Protein AF-A0A7V5VE79-F1 (afdb_monomer_lite)

Radius of gyration: 34.6 Å; chains: 1; bounding box: 99×27×119 Å

Secondary structure (DSSP, 8-state):
--------------------------TTTTT--S-GGGTB-SS-SS-B-TTTS-GGGSSS---GGGGGS-HHHH--SS-TT----SGGGTS--TTTTSS-S-GGGT-BTTBS--HHHHHHHHHTSSS---GGGGGS-THHHH---SS----SS---SHHHHHHHHHHH--TT-HHHHT----

Foldseek 3Di:
DDDDDDDDDDDPPDPPPDPPPPPPAQQLHDPPPDDLVLFADPVDRVHGPPVSDACVPDPAHQDAPSVVDDPCLQCVGSNNVDGDRFPVSRDPDLAVCPVDRPQVLAQDSNGRGDLVSVQVVLVPDPARQDDVSSVDDPCLFQNDDPRHGHPPPGDRFQCSNCVVVLCPDVVVNNVVVVPDSD

Organism: Caldithrix abyssi (NCBI:txid187145)

InterPro domains:
  IPR036280 Multiheme cytochrome superfamily [SSF48695] (28-162)

Structure (mmCIF, N/CA/C/O backbone):
data_AF-A0A7V5VE79-F1
#
_entry.id   AF-A0A7V5VE79-F1
#
loop_
_atom_site.group_PDB
_atom_site.id
_atom_site.type_symbol
_atom_site.label_atom_id
_atom_site.label_alt_id
_atom_site.label_comp_id
_atom_site.label_asym_id
_atom_site.label_entity_id
_atom_site.label_seq_id
_atom_site.pdbx_PDB_ins_code
_atom_site.Cartn_x
_atom_site.Cartn_y
_atom_site.Cartn_z
_atom_site.occupancy
_atom_site.B_iso_or_equiv
_atom_site.auth_seq_id
_atom_site.auth_comp_id
_atom_site.auth_asym_id
_atom_site.auth_atom_id
_atom_sit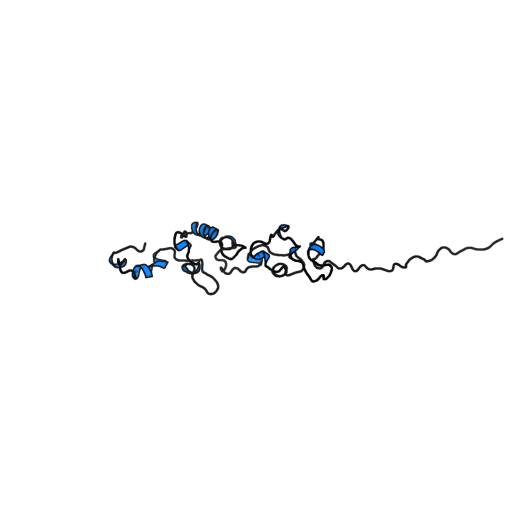e.pdbx_PDB_model_num
ATOM 1 N N . MET A 1 1 ? 66.580 -7.840 -81.207 1.00 41.28 1 MET A N 1
ATOM 2 C CA . MET A 1 1 ? 66.774 -6.391 -80.990 1.00 41.28 1 MET A CA 1
ATOM 3 C C . MET A 1 1 ? 66.194 -6.039 -79.631 1.00 41.28 1 MET A C 1
ATOM 5 O O . MET A 1 1 ? 65.105 -6.482 -79.302 1.00 41.28 1 MET A O 1
ATOM 9 N N . ILE A 1 2 ? 67.006 -5.365 -78.828 1.00 43.62 2 ILE A N 1
ATOM 10 C CA . ILE A 1 2 ? 66.824 -4.986 -77.422 1.00 43.62 2 ILE A CA 1
ATOM 11 C C . ILE A 1 2 ? 65.743 -3.897 -77.293 1.00 43.62 2 ILE A C 1
ATOM 13 O O . ILE A 1 2 ? 65.805 -2.963 -78.082 1.00 43.62 2 ILE A O 1
ATOM 17 N N . CYS A 1 3 ? 64.842 -3.956 -76.295 1.00 44.56 3 CYS A N 1
ATOM 18 C CA . CYS A 1 3 ? 64.569 -2.808 -75.401 1.00 44.56 3 CYS A CA 1
ATOM 19 C C . CYS A 1 3 ? 63.656 -3.147 -74.192 1.00 44.56 3 CYS A C 1
ATOM 21 O O . CYS A 1 3 ? 62.489 -3.477 -74.358 1.00 44.56 3 CYS A O 1
ATOM 23 N N . PHE A 1 4 ? 64.248 -3.073 -72.990 1.00 44.50 4 PHE A N 1
ATOM 24 C CA . PHE A 1 4 ? 63.746 -2.605 -71.676 1.00 44.50 4 PHE A CA 1
ATOM 25 C C . PHE A 1 4 ? 62.219 -2.591 -71.393 1.00 44.50 4 PHE A C 1
ATOM 27 O O . PHE A 1 4 ? 61.470 -1.894 -72.055 1.00 44.50 4 PHE A O 1
ATOM 34 N N . ARG A 1 5 ? 61.671 -3.366 -70.437 1.00 46.38 5 ARG A N 1
ATOM 35 C CA . ARG A 1 5 ? 61.767 -3.302 -68.949 1.00 46.38 5 ARG A CA 1
ATOM 36 C C . ARG A 1 5 ? 60.929 -2.165 -68.305 1.00 46.38 5 ARG A C 1
ATOM 38 O O . ARG A 1 5 ? 61.327 -1.014 -68.391 1.00 46.38 5 ARG A O 1
ATOM 45 N N . ARG A 1 6 ? 59.928 -2.580 -67.488 1.00 47.84 6 ARG A N 1
ATOM 46 C CA . ARG A 1 6 ? 59.148 -1.847 -66.438 1.00 47.84 6 ARG A CA 1
ATOM 47 C C . ARG A 1 6 ? 58.056 -0.911 -66.991 1.00 47.84 6 ARG A C 1
ATOM 49 O O . ARG A 1 6 ? 58.334 -0.136 -67.882 1.00 47.84 6 ARG A O 1
ATOM 56 N N . VAL A 1 7 ? 56.792 -0.948 -66.557 1.00 50.91 7 VAL A N 1
ATOM 57 C CA . VAL A 1 7 ? 56.247 -0.807 -65.187 1.00 50.91 7 VAL A CA 1
ATOM 58 C C . VAL A 1 7 ? 54.886 -1.535 -65.134 1.00 50.91 7 VAL A C 1
ATOM 60 O O . VAL A 1 7 ? 53.941 -1.140 -65.801 1.00 50.91 7 VAL A O 1
ATOM 63 N N . LEU A 1 8 ? 54.820 -2.765 -64.621 1.00 46.00 8 LEU A N 1
ATOM 64 C CA . LEU A 1 8 ? 54.236 -3.130 -63.318 1.00 46.00 8 LEU A CA 1
ATOM 65 C C . LEU A 1 8 ? 53.090 -2.223 -62.814 1.00 46.00 8 LEU A C 1
ATOM 67 O O . LEU A 1 8 ? 53.343 -1.181 -62.220 1.00 46.00 8 LEU A O 1
ATOM 71 N N . PHE A 1 9 ? 51.855 -2.696 -63.021 1.00 50.59 9 PHE A N 1
ATOM 72 C CA . PHE A 1 9 ? 50.686 -2.584 -62.135 1.00 50.59 9 PHE A CA 1
ATOM 73 C C . PHE A 1 9 ? 50.851 -1.638 -60.936 1.00 50.59 9 PHE A C 1
ATOM 75 O O . PHE A 1 9 ? 51.327 -2.054 -59.882 1.00 50.59 9 PHE A O 1
ATOM 82 N N . LEU A 1 10 ? 50.404 -0.390 -61.068 1.00 46.28 10 LEU A N 1
ATOM 83 C CA . LEU A 1 10 ? 50.302 0.531 -59.942 1.00 46.28 10 LEU A CA 1
ATOM 84 C C . LEU A 1 10 ? 48.998 1.335 -60.031 1.00 46.28 10 LEU A C 1
ATOM 86 O O . LEU A 1 10 ? 48.822 2.168 -60.912 1.00 46.28 10 LEU A O 1
ATOM 90 N N . ILE A 1 11 ? 48.158 1.097 -59.017 1.00 54.78 11 ILE A N 1
ATOM 91 C CA . ILE A 1 11 ? 47.212 2.047 -58.414 1.00 54.78 11 ILE A CA 1
ATOM 92 C C . ILE A 1 11 ? 45.839 2.160 -59.105 1.00 54.78 11 ILE A C 1
ATOM 94 O O . ILE A 1 11 ? 45.482 3.186 -59.668 1.00 54.78 11 ILE A O 1
ATOM 98 N N . ILE A 1 12 ? 45.002 1.131 -58.933 1.00 51.78 12 ILE A N 1
ATOM 99 C CA . ILE A 1 12 ? 43.570 1.337 -58.631 1.00 51.78 12 ILE A CA 1
ATOM 100 C C . ILE A 1 12 ? 43.231 0.458 -57.421 1.00 51.78 12 ILE A C 1
ATOM 102 O O . ILE A 1 12 ? 42.441 -0.477 -57.473 1.00 51.78 12 ILE A O 1
ATOM 106 N N . SER A 1 13 ? 43.908 0.738 -56.315 1.00 54.47 13 SER A N 1
ATOM 107 C CA . SER A 1 13 ? 43.557 0.229 -54.994 1.00 54.47 13 SER A CA 1
ATOM 108 C C . SER A 1 13 ? 43.540 1.443 -54.080 1.00 54.47 13 SER A C 1
ATOM 110 O O . SER A 1 13 ? 44.524 2.176 -54.074 1.00 54.47 13 SER A O 1
ATOM 112 N N . LEU A 1 14 ? 42.459 1.609 -53.308 1.00 56.09 14 LEU A N 1
ATOM 113 C CA . LEU A 1 14 ? 42.252 2.610 -52.241 1.00 56.09 14 LEU A CA 1
ATOM 114 C C . LEU A 1 14 ? 41.402 3.849 -52.588 1.00 56.09 14 LEU A C 1
ATOM 116 O O . LEU A 1 14 ? 41.721 4.958 -52.174 1.00 56.09 14 LEU A O 1
ATOM 120 N N . ILE A 1 15 ? 40.230 3.650 -53.200 1.00 56.22 15 ILE A N 1
ATOM 121 C CA . ILE A 1 15 ? 39.063 4.504 -52.897 1.00 56.22 15 ILE A CA 1
ATOM 122 C C . ILE A 1 15 ? 38.013 3.649 -52.183 1.00 56.22 15 ILE A C 1
ATOM 124 O O . ILE A 1 15 ? 36.961 3.327 -52.710 1.00 56.22 15 ILE A O 1
ATOM 128 N N . PHE A 1 16 ? 38.346 3.236 -50.966 1.00 56.00 16 PHE A N 1
ATOM 129 C CA . PHE A 1 16 ? 37.373 2.964 -49.909 1.00 56.00 16 PHE A CA 1
ATOM 130 C C . PHE A 1 16 ? 37.996 3.500 -48.617 1.00 56.00 16 PHE A C 1
ATOM 132 O O . PHE A 1 16 ? 38.280 2.764 -47.674 1.00 56.00 16 PHE A O 1
ATOM 139 N N . LEU A 1 17 ? 38.302 4.805 -48.604 1.00 52.06 17 LEU A N 1
ATOM 140 C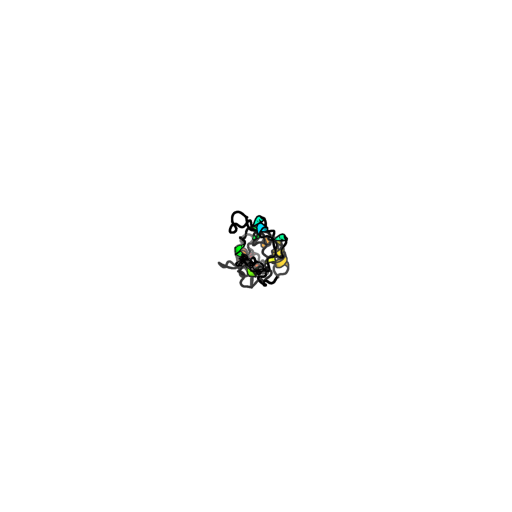 CA . LEU A 1 17 ? 38.568 5.506 -47.354 1.00 52.06 17 LEU A CA 1
ATOM 141 C C . LEU A 1 17 ? 37.270 5.481 -46.542 1.00 52.06 17 LEU A C 1
ATOM 143 O O . LEU A 1 17 ? 36.330 6.216 -46.822 1.00 52.06 17 LEU A O 1
ATOM 147 N N . GLY A 1 18 ? 37.245 4.565 -45.577 1.00 50.38 18 GLY A N 1
ATOM 148 C CA . GLY A 1 18 ? 36.540 4.676 -44.310 1.00 50.38 18 GLY A CA 1
ATOM 149 C C . GLY A 1 18 ? 35.151 5.296 -44.363 1.00 50.38 18 GLY A C 1
ATOM 150 O O . GLY A 1 18 ? 34.959 6.408 -43.877 1.00 50.38 18 GLY A O 1
ATOM 151 N N . GLN A 1 19 ? 34.145 4.515 -44.760 1.00 55.31 19 GLN A N 1
ATOM 152 C CA . GLN A 1 19 ? 32.885 4.627 -44.034 1.00 55.31 19 GLN A CA 1
ATOM 153 C C . GLN A 1 19 ? 33.134 4.054 -42.639 1.00 55.31 19 GLN A C 1
ATOM 155 O O . GLN A 1 19 ? 32.932 2.868 -42.385 1.00 55.31 19 GLN A O 1
ATOM 160 N N . ALA A 1 20 ? 33.638 4.899 -41.736 1.00 51.59 20 ALA A N 1
ATOM 161 C CA . ALA A 1 20 ? 33.459 4.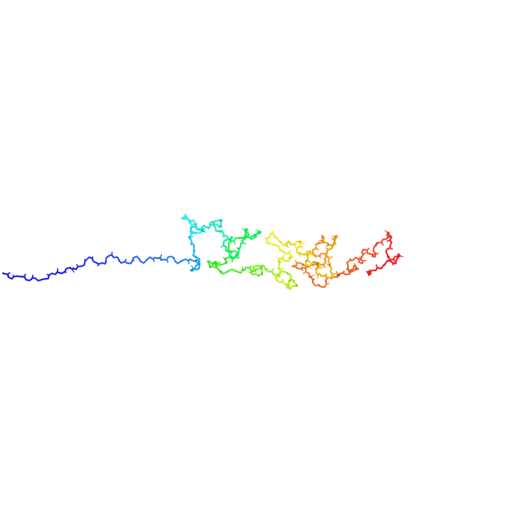677 -40.316 1.00 51.59 20 ALA A CA 1
ATOM 162 C C . ALA A 1 20 ? 31.946 4.620 -40.116 1.00 51.59 20 ALA A C 1
ATOM 164 O O . ALA A 1 20 ? 31.271 5.648 -40.094 1.00 51.59 20 ALA A O 1
ATOM 165 N N . GLN A 1 21 ? 31.393 3.407 -40.087 1.00 56.03 21 GLN A N 1
ATOM 166 C CA . GLN A 1 21 ? 30.017 3.222 -39.685 1.00 56.03 21 GLN A CA 1
ATOM 167 C C . GLN A 1 21 ? 29.935 3.817 -38.288 1.00 56.03 21 GLN A C 1
ATOM 169 O O . GLN A 1 21 ? 30.511 3.269 -37.346 1.00 56.03 21 GLN A O 1
ATOM 174 N N . ASN A 1 22 ? 29.278 4.973 -38.178 1.00 49.12 22 ASN A N 1
ATOM 175 C CA . ASN A 1 22 ? 28.794 5.495 -36.917 1.00 49.12 22 ASN A CA 1
ATOM 176 C C . ASN A 1 22 ? 27.863 4.413 -36.375 1.00 49.12 22 ASN A C 1
ATOM 178 O O . ASN A 1 22 ? 26.668 4.398 -36.661 1.00 49.12 22 ASN A O 1
ATOM 182 N N . ARG A 1 23 ? 28.427 3.431 -35.664 1.00 58.78 23 ARG A N 1
ATOM 183 C CA . ARG A 1 23 ? 27.643 2.487 -34.890 1.00 58.78 23 ARG A CA 1
ATOM 184 C C . ARG A 1 23 ? 27.035 3.337 -33.796 1.00 58.78 23 ARG A C 1
ATOM 186 O O . ARG A 1 23 ? 27.694 3.606 -32.792 1.00 58.78 23 ARG A O 1
ATOM 193 N N . ALA A 1 24 ? 25.815 3.806 -34.037 1.00 64.00 24 ALA A N 1
ATOM 194 C CA . ALA A 1 24 ? 24.969 4.345 -32.997 1.00 64.00 24 ALA A CA 1
ATOM 195 C C . ALA A 1 24 ? 24.998 3.315 -31.865 1.00 64.00 24 ALA A C 1
ATOM 197 O O . ALA A 1 24 ? 24.582 2.166 -32.033 1.00 64.00 24 ALA A O 1
ATOM 198 N N . ARG A 1 25 ? 25.646 3.675 -30.756 1.00 74.94 25 ARG A N 1
ATOM 199 C CA . ARG A 1 25 ? 25.690 2.808 -29.584 1.00 74.94 25 ARG A CA 1
ATOM 200 C C . ARG A 1 25 ? 24.266 2.754 -29.060 1.00 74.94 25 ARG A C 1
ATOM 202 O O . ARG A 1 25 ? 23.644 3.804 -28.932 1.00 74.94 25 ARG A O 1
ATOM 209 N N . ASN A 1 26 ? 23.762 1.551 -28.793 1.00 84.25 26 ASN A N 1
ATOM 210 C CA . ASN A 1 26 ? 22.442 1.393 -28.199 1.00 84.25 26 ASN A CA 1
ATOM 211 C C . ASN A 1 26 ? 22.409 2.207 -26.889 1.00 84.25 26 ASN A C 1
ATOM 213 O O . ASN A 1 26 ? 23.174 1.881 -25.973 1.00 84.25 26 ASN A O 1
ATOM 217 N N . PRO A 1 27 ? 21.581 3.266 -26.793 1.00 85.06 27 PRO A N 1
ATOM 218 C CA . PRO A 1 27 ? 21.527 4.099 -25.596 1.00 85.06 27 PRO A CA 1
ATOM 219 C C . PRO A 1 27 ? 20.982 3.318 -24.393 1.00 85.06 27 PRO A C 1
ATOM 221 O O . PRO A 1 27 ? 21.184 3.725 -23.253 1.00 85.06 27 PRO A O 1
ATOM 224 N N . HIS A 1 28 ? 20.384 2.150 -24.643 1.00 87.12 28 HIS A N 1
ATOM 225 C CA . HIS A 1 28 ? 19.875 1.235 -23.632 1.00 87.12 28 HIS A CA 1
ATOM 226 C C . HIS A 1 28 ? 20.922 0.249 -23.088 1.00 87.12 28 HIS A C 1
ATOM 228 O O . HIS A 1 28 ? 20.599 -0.716 -22.394 1.00 87.12 28 HIS A O 1
ATOM 234 N N . GLY A 1 29 ? 22.196 0.471 -23.417 1.00 84.81 29 GLY A N 1
ATOM 235 C CA . GLY A 1 29 ? 23.297 -0.401 -23.031 1.00 84.81 29 GLY A CA 1
ATOM 236 C C . GLY A 1 29 ? 23.385 -1.671 -23.879 1.00 84.81 29 GLY A C 1
ATOM 237 O O . GLY A 1 29 ? 22.838 -1.774 -24.975 1.00 84.81 29 GLY A O 1
ATOM 238 N N . THR A 1 30 ? 24.140 -2.650 -23.384 1.00 85.38 30 THR A N 1
ATOM 239 C CA . THR A 1 30 ? 24.433 -3.911 -24.093 1.00 85.38 30 THR A CA 1
ATOM 240 C C . THR A 1 30 ? 23.557 -5.079 -23.641 1.00 85.38 30 THR A C 1
ATOM 242 O O . THR A 1 30 ? 23.633 -6.172 -24.207 1.00 85.38 30 THR A O 1
ATOM 245 N N . THR A 1 31 ? 22.747 -4.863 -22.606 1.00 83.44 31 THR A N 1
ATOM 246 C CA . THR A 1 31 ? 21.913 -5.882 -21.961 1.00 83.44 31 THR A CA 1
ATOM 247 C C . THR A 1 31 ? 20.565 -6.037 -22.655 1.00 83.44 31 THR A C 1
ATOM 249 O O . THR A 1 31 ? 20.066 -7.157 -22.751 1.00 83.44 31 THR A O 1
ATOM 252 N N . LEU A 1 32 ? 20.005 -4.949 -23.194 1.00 85.19 32 LEU A N 1
ATOM 253 C CA . LEU A 1 32 ? 18.747 -4.976 -23.932 1.00 85.19 32 LEU A CA 1
ATOM 254 C C . LEU A 1 32 ? 18.967 -5.525 -25.348 1.00 85.19 32 LEU A C 1
ATOM 256 O O . LEU A 1 32 ? 19.365 -4.806 -26.265 1.00 85.19 32 LEU A O 1
ATOM 260 N N . LYS A 1 33 ? 18.725 -6.828 -25.509 1.00 85.44 33 LYS A N 1
ATOM 261 C CA . LYS A 1 33 ? 18.859 -7.560 -26.775 1.00 85.44 33 LYS A CA 1
ATOM 262 C C . LYS A 1 33 ? 17.485 -7.796 -27.398 1.00 85.44 33 LYS A C 1
ATOM 264 O O . LYS A 1 33 ? 16.966 -8.907 -27.345 1.00 85.44 33 LYS A O 1
ATOM 269 N N . MET A 1 34 ? 16.887 -6.745 -27.948 1.00 85.44 34 MET A N 1
ATOM 270 C CA . MET A 1 34 ? 15.614 -6.842 -28.662 1.00 85.44 34 MET A CA 1
ATOM 271 C C . MET A 1 34 ? 15.570 -5.912 -29.871 1.00 85.44 34 MET A C 1
ATOM 273 O O . MET A 1 34 ? 16.354 -4.968 -29.960 1.00 85.44 34 MET A O 1
ATOM 277 N N . GLU A 1 35 ? 14.637 -6.177 -30.783 1.00 89.00 35 GLU A N 1
ATOM 278 C CA . GLU A 1 35 ? 14.423 -5.346 -31.966 1.00 89.00 35 GLU A CA 1
ATOM 279 C C . GLU A 1 35 ? 13.960 -3.941 -31.567 1.00 89.00 35 GLU A C 1
ATOM 281 O O . GLU A 1 35 ? 13.002 -3.793 -30.802 1.00 89.00 35 GLU A O 1
ATOM 286 N N . CYS A 1 36 ? 14.603 -2.907 -32.120 1.00 88.44 36 CYS A N 1
ATOM 287 C CA . CYS A 1 36 ? 14.317 -1.503 -31.804 1.00 88.44 36 CYS A CA 1
ATOM 288 C C . CYS A 1 36 ? 12.842 -1.140 -32.044 1.00 88.44 36 CYS A C 1
ATOM 290 O O . CYS A 1 36 ? 12.257 -0.373 -31.284 1.00 88.44 36 CYS A O 1
ATOM 292 N N . SER A 1 37 ? 12.234 -1.729 -33.078 1.00 88.56 37 SER A N 1
ATOM 293 C CA . SER A 1 37 ? 10.834 -1.524 -33.466 1.00 88.56 37 SER A CA 1
ATOM 294 C C . SER A 1 37 ? 9.815 -2.083 -32.469 1.00 88.56 37 SER A C 1
ATOM 296 O O . SER A 1 37 ? 8.621 -1.814 -32.607 1.00 88.56 37 SER A O 1
ATOM 298 N N . THR A 1 38 ? 10.264 -2.837 -31.458 1.00 88.06 38 THR A N 1
ATOM 299 C CA . THR A 1 38 ? 9.399 -3.266 -30.351 1.00 88.06 38 THR A CA 1
ATOM 300 C C . THR A 1 38 ? 8.923 -2.073 -29.533 1.00 88.06 38 THR A C 1
ATOM 302 O O . THR A 1 38 ? 7.815 -2.106 -29.018 1.00 88.06 38 THR A O 1
ATOM 305 N N . CYS A 1 39 ? 9.739 -1.021 -29.431 1.00 86.25 39 CYS A N 1
ATOM 306 C CA . CYS A 1 39 ? 9.415 0.160 -28.634 1.00 86.25 39 CYS A CA 1
ATOM 307 C C . CYS A 1 39 ? 9.404 1.435 -29.479 1.00 86.25 39 CYS A C 1
ATOM 309 O O . CYS A 1 39 ? 8.592 2.311 -29.229 1.00 86.25 39 CYS A O 1
ATOM 311 N N . HIS A 1 40 ? 10.267 1.554 -30.487 1.00 88.56 40 HIS A N 1
ATOM 312 C CA . HIS A 1 40 ? 10.391 2.770 -31.288 1.00 88.56 40 HIS A CA 1
ATOM 313 C C . HIS A 1 40 ? 9.599 2.684 -32.589 1.00 88.56 40 HIS A C 1
ATOM 315 O O . HIS A 1 40 ? 9.442 1.615 -33.183 1.00 88.56 40 HIS A O 1
ATOM 321 N N . THR A 1 41 ? 9.156 3.838 -33.082 1.00 87.88 41 THR A N 1
ATOM 322 C CA . THR A 1 41 ? 8.598 3.943 -34.433 1.00 87.88 41 THR A CA 1
ATOM 323 C C . THR A 1 41 ? 9.692 4.279 -35.446 1.00 87.88 41 THR A C 1
ATOM 325 O O . THR A 1 41 ? 10.710 4.884 -35.113 1.00 87.88 41 THR A O 1
ATOM 328 N N . THR A 1 42 ? 9.497 3.902 -36.711 1.00 87.12 42 THR A N 1
ATOM 329 C CA . THR A 1 42 ? 10.430 4.265 -37.792 1.00 87.12 42 THR A CA 1
ATOM 330 C C . THR A 1 42 ? 10.300 5.726 -38.223 1.00 87.12 42 THR A C 1
ATOM 332 O O . THR A 1 42 ? 11.200 6.244 -38.876 1.00 87.12 42 THR A O 1
ATOM 335 N N . SER A 1 43 ? 9.182 6.378 -37.894 1.00 88.88 43 SER A N 1
ATOM 336 C CA . SER A 1 43 ? 8.918 7.789 -38.192 1.00 88.88 43 SER A CA 1
ATOM 337 C C . SER A 1 43 ? 9.543 8.740 -37.173 1.00 88.88 43 SER A C 1
ATOM 339 O O . SER A 1 43 ? 9.973 9.825 -37.547 1.00 88.88 43 SER A O 1
ATOM 341 N N . ASP A 1 44 ? 9.600 8.335 -35.904 1.00 89.38 44 ASP A N 1
ATOM 342 C CA . ASP A 1 44 ? 10.223 9.092 -34.821 1.00 89.38 44 ASP A CA 1
ATOM 343 C C . ASP A 1 44 ? 10.730 8.138 -33.733 1.00 89.38 44 ASP A C 1
ATOM 345 O O . ASP A 1 44 ? 9.966 7.372 -33.139 1.00 89.38 44 ASP A O 1
ATOM 349 N N . PHE A 1 45 ? 12.031 8.210 -33.458 1.00 86.50 45 PHE A N 1
ATOM 350 C CA . PHE A 1 45 ? 12.688 7.362 -32.469 1.00 86.50 45 PHE A CA 1
ATOM 351 C C . PHE A 1 45 ? 12.429 7.825 -31.027 1.00 86.50 45 PHE A C 1
ATOM 353 O O . PHE A 1 45 ? 12.608 7.040 -30.102 1.00 86.50 45 PHE A O 1
ATOM 360 N N . ASN A 1 46 ? 11.987 9.069 -30.814 1.00 85.75 46 ASN A N 1
ATOM 361 C CA . ASN A 1 46 ? 11.612 9.557 -29.484 1.00 85.75 46 ASN A CA 1
ATOM 362 C C . ASN A 1 46 ? 10.188 9.140 -29.092 1.00 85.75 46 ASN A C 1
ATOM 364 O O . ASN A 1 46 ? 9.862 9.099 -27.907 1.00 85.75 46 ASN A O 1
ATOM 368 N N . THR A 1 47 ? 9.353 8.796 -30.073 1.00 85.81 47 THR A N 1
ATOM 369 C CA . THR A 1 47 ? 8.022 8.246 -29.832 1.00 85.81 47 THR A CA 1
ATOM 370 C C . THR A 1 47 ? 8.132 6.763 -29.484 1.00 85.81 47 THR A C 1
ATOM 372 O O . THR A 1 47 ? 8.596 5.953 -30.293 1.00 85.81 47 THR A O 1
ATOM 375 N N . ILE A 1 48 ? 7.684 6.414 -28.274 1.00 83.31 48 ILE A N 1
ATOM 376 C CA . ILE A 1 48 ? 7.675 5.043 -27.762 1.00 83.31 48 ILE A CA 1
ATOM 377 C C . ILE A 1 48 ? 6.252 4.485 -27.807 1.00 83.31 48 ILE A C 1
ATOM 379 O O . ILE A 1 48 ? 5.323 5.068 -27.253 1.00 83.31 48 ILE A O 1
ATOM 383 N N . ASP A 1 49 ? 6.095 3.323 -28.430 1.00 84.12 49 ASP A N 1
ATOM 384 C CA . ASP A 1 49 ? 4.875 2.524 -28.407 1.00 84.12 49 ASP A CA 1
ATOM 385 C C . ASP A 1 49 ? 4.916 1.577 -27.199 1.00 84.12 49 ASP A C 1
ATOM 387 O O . ASP A 1 49 ? 5.326 0.418 -27.292 1.00 84.12 49 ASP A O 1
ATOM 391 N N . ALA A 1 50 ? 4.541 2.106 -26.031 1.00 75.12 50 ALA A N 1
ATOM 392 C CA . ALA A 1 50 ? 4.618 1.380 -24.762 1.00 75.12 50 ALA A CA 1
ATOM 393 C C . ALA A 1 50 ? 3.766 0.097 -24.749 1.00 75.12 50 ALA A C 1
ATOM 395 O O . ALA A 1 50 ? 4.086 -0.841 -24.025 1.00 75.12 50 ALA A O 1
ATOM 396 N N . TYR A 1 51 ? 2.724 0.019 -25.582 1.00 76.88 51 TYR A N 1
ATOM 397 C CA . TYR A 1 51 ? 1.824 -1.133 -25.646 1.00 76.88 51 TYR A CA 1
ATOM 398 C C . TYR A 1 51 ? 2.410 -2.328 -26.406 1.00 76.88 51 TYR A C 1
ATOM 400 O O . TYR A 1 51 ? 1.947 -3.455 -26.230 1.00 76.88 51 TYR A O 1
ATOM 408 N N . LYS A 1 52 ? 3.431 -2.118 -27.247 1.00 84.44 52 LYS A N 1
ATOM 409 C CA . LYS A 1 52 ? 4.114 -3.217 -27.947 1.00 84.44 52 LYS A CA 1
ATOM 410 C C . LYS A 1 52 ? 5.086 -3.980 -27.058 1.00 84.44 52 LYS A C 1
ATOM 412 O O . LYS A 1 52 ? 5.347 -5.159 -27.311 1.00 84.44 52 LYS A O 1
ATOM 417 N N . PHE A 1 53 ? 5.624 -3.333 -26.027 1.00 86.88 53 PHE A N 1
ATOM 418 C CA . PHE A 1 53 ? 6.465 -4.008 -25.051 1.00 86.88 53 PHE A CA 1
ATOM 419 C C . PHE A 1 53 ? 5.600 -4.750 -24.028 1.00 86.88 53 PHE A C 1
ATOM 421 O O . PHE A 1 53 ? 4.786 -4.153 -23.331 1.00 86.88 53 PHE A O 1
ATOM 428 N N . ASN A 1 54 ? 5.791 -6.067 -23.914 1.00 87.12 54 ASN A N 1
ATOM 429 C CA . ASN A 1 54 ? 5.020 -6.892 -22.987 1.00 87.12 54 ASN A CA 1
ATOM 430 C C . ASN A 1 54 ? 5.837 -7.249 -21.731 1.00 87.12 54 ASN A C 1
ATOM 432 O O . ASN A 1 54 ? 6.712 -8.121 -21.780 1.00 87.12 54 ASN A O 1
ATOM 436 N N . HIS A 1 55 ? 5.492 -6.624 -20.601 1.00 91.25 55 HIS A N 1
ATOM 437 C CA . HIS A 1 55 ? 6.091 -6.892 -19.289 1.00 91.25 55 HIS A CA 1
ATOM 438 C C . HIS A 1 55 ? 5.814 -8.300 -18.738 1.00 91.25 55 HIS A C 1
ATOM 440 O O . HIS A 1 55 ? 6.616 -8.795 -17.948 1.00 91.25 55 HIS A O 1
ATOM 446 N N . ASP A 1 56 ? 4.769 -8.997 -19.192 1.00 91.44 56 ASP A N 1
ATOM 447 C CA . ASP A 1 56 ? 4.460 -10.372 -18.763 1.00 91.44 56 ASP A CA 1
ATOM 448 C C . ASP A 1 56 ? 5.541 -11.377 -19.202 1.00 91.44 56 ASP A C 1
ATOM 450 O O . ASP A 1 56 ? 5.611 -12.501 -18.711 1.00 91.44 56 ASP A O 1
ATOM 454 N N . ARG A 1 57 ? 6.414 -10.974 -20.134 1.00 88.75 57 ARG A N 1
ATOM 455 C CA . ARG A 1 57 ? 7.577 -11.755 -20.584 1.00 88.75 57 ARG A CA 1
ATOM 456 C C . ARG A 1 57 ? 8.854 -11.436 -19.805 1.00 88.75 57 ARG A C 1
ATOM 458 O O . ARG A 1 57 ? 9.934 -11.883 -20.193 1.00 88.75 57 ARG A O 1
ATOM 465 N N . THR A 1 58 ? 8.747 -10.631 -18.755 1.00 87.50 58 THR A N 1
ATOM 466 C CA . THR A 1 58 ? 9.857 -10.225 -17.889 1.00 87.50 58 THR A CA 1
ATOM 467 C C . THR A 1 58 ? 9.721 -10.872 -16.509 1.00 87.50 58 THR A C 1
ATOM 469 O O . THR A 1 58 ? 8.775 -11.609 -16.248 1.00 87.50 58 THR A O 1
ATOM 472 N N . GLY A 1 59 ? 10.665 -10.597 -15.606 1.00 87.94 59 GLY A N 1
ATOM 473 C CA . GLY A 1 59 ? 10.553 -11.002 -14.200 1.00 87.94 59 GLY A CA 1
ATOM 474 C C . GLY A 1 59 ? 9.575 -10.157 -13.374 1.00 87.94 59 GLY A C 1
ATOM 475 O O . GLY A 1 59 ? 9.382 -10.460 -12.202 1.00 87.94 59 GLY A O 1
ATOM 476 N N . TYR A 1 60 ? 8.983 -9.108 -13.955 1.00 91.25 60 TYR A N 1
ATOM 477 C CA . TYR A 1 60 ? 8.055 -8.208 -13.274 1.00 91.25 60 TYR A CA 1
ATOM 478 C C . TYR A 1 60 ? 6.844 -7.902 -14.173 1.00 91.25 60 TYR A C 1
ATOM 480 O O . TYR A 1 60 ? 6.862 -6.926 -14.934 1.00 91.25 60 TYR A O 1
ATOM 488 N N . PRO A 1 61 ? 5.804 -8.756 -14.139 1.00 93.25 61 PRO A N 1
ATOM 489 C CA . PRO A 1 61 ? 4.543 -8.491 -14.819 1.00 93.25 61 PRO A CA 1
ATOM 490 C C . PRO A 1 61 ? 3.851 -7.269 -14.210 1.00 93.25 61 PRO A C 1
ATOM 492 O O . PRO A 1 61 ? 3.675 -7.189 -12.994 1.00 93.25 61 PRO A O 1
ATOM 495 N N . LEU A 1 62 ? 3.417 -6.330 -15.050 1.00 93.31 62 LEU A N 1
ATOM 496 C CA . LEU A 1 62 ? 2.631 -5.191 -14.580 1.00 93.31 62 LEU A CA 1
ATOM 497 C C . LEU A 1 62 ? 1.196 -5.654 -14.338 1.00 93.31 62 LEU A C 1
ATOM 499 O O . LEU A 1 62 ? 0.503 -6.059 -15.268 1.00 93.31 62 LEU A O 1
ATOM 503 N N . ILE A 1 63 ? 0.743 -5.593 -13.090 1.00 93.69 63 ILE A N 1
ATOM 504 C CA . ILE A 1 63 ? -0.610 -5.980 -12.676 1.00 93.69 63 ILE A CA 1
ATOM 505 C C . ILE A 1 63 ? -1.260 -4.863 -11.861 1.00 93.69 63 ILE A C 1
ATOM 507 O O . ILE A 1 63 ? -0.567 -4.063 -11.230 1.00 93.69 63 ILE A O 1
ATOM 511 N N . GLY A 1 64 ? -2.593 -4.813 -11.879 1.00 95.19 64 GLY A N 1
ATOM 512 C CA . GLY A 1 64 ? -3.346 -3.740 -11.233 1.00 95.19 64 GLY A CA 1
ATOM 513 C C . GLY A 1 64 ? -2.938 -2.359 -11.755 1.00 95.19 64 GLY A C 1
ATOM 514 O O . GLY A 1 64 ? -2.689 -2.193 -12.950 1.00 95.19 64 GLY A O 1
ATOM 515 N N . GLN A 1 65 ? -2.829 -1.393 -10.846 1.00 96.00 65 GLN A N 1
ATOM 516 C CA . GLN A 1 65 ? -2.511 0.006 -11.136 1.00 96.00 65 GLN A CA 1
ATOM 517 C C . GLN A 1 65 ? -1.097 0.203 -11.704 1.00 96.00 65 GLN A C 1
ATOM 519 O O . GLN A 1 65 ? -0.840 1.192 -12.384 1.00 96.00 65 GLN A O 1
ATOM 524 N N . HIS A 1 66 ? -0.181 -0.755 -11.515 1.00 95.00 66 HIS A N 1
ATOM 525 C CA . HIS A 1 66 ? 1.158 -0.676 -12.110 1.00 95.00 66 HIS A CA 1
ATOM 526 C C . HIS A 1 66 ? 1.143 -0.701 -13.647 1.00 95.00 66 HIS A C 1
ATOM 528 O O . HIS A 1 66 ? 2.123 -0.291 -14.262 1.00 95.00 66 HIS A O 1
ATOM 534 N N . ARG A 1 67 ? 0.048 -1.148 -14.286 1.00 92.81 67 ARG A N 1
ATOM 535 C CA . ARG A 1 67 ? -0.107 -1.097 -15.753 1.00 92.81 67 ARG A CA 1
ATOM 536 C C . ARG A 1 67 ? -0.187 0.331 -16.296 1.00 92.81 67 ARG A C 1
ATOM 538 O O . ARG A 1 67 ? 0.177 0.547 -17.448 1.00 92.81 67 ARG A O 1
ATOM 545 N N . ASP A 1 68 ? -0.629 1.275 -15.471 1.00 91.44 68 ASP A N 1
ATOM 546 C CA . ASP A 1 68 ? -0.862 2.667 -15.867 1.00 91.44 68 ASP A CA 1
ATOM 547 C C . ASP A 1 68 ? 0.321 3.585 -15.516 1.00 91.44 68 ASP A C 1
ATOM 549 O O . ASP A 1 68 ? 0.310 4.782 -15.811 1.00 91.44 68 ASP A O 1
ATOM 553 N N . VAL A 1 69 ? 1.367 3.034 -14.895 1.00 91.56 69 VAL A N 1
ATOM 554 C CA . VAL A 1 69 ? 2.557 3.783 -14.493 1.00 91.56 69 VAL A CA 1
ATOM 555 C C . VAL A 1 69 ? 3.448 4.048 -15.716 1.00 91.56 69 VAL A C 1
ATOM 557 O O . VAL A 1 69 ? 3.858 3.106 -16.398 1.00 91.56 69 VAL A O 1
ATOM 560 N N . PRO A 1 70 ? 3.811 5.314 -16.007 1.00 90.50 70 PRO A N 1
ATOM 561 C CA . PRO A 1 70 ? 4.710 5.624 -17.114 1.00 90.50 70 PRO A CA 1
ATOM 562 C C . PRO A 1 70 ? 6.075 4.946 -16.961 1.00 90.50 70 PRO A C 1
ATOM 564 O O . PRO A 1 70 ? 6.653 4.960 -15.875 1.00 90.50 70 PRO A O 1
ATOM 567 N N . CYS A 1 71 ? 6.649 4.459 -18.069 1.00 88.94 71 CYS A N 1
ATOM 568 C CA . CYS A 1 71 ? 7.920 3.718 -18.096 1.00 88.94 71 CYS A CA 1
ATOM 569 C C . CYS A 1 71 ? 9.026 4.360 -17.239 1.00 88.94 71 CYS A C 1
ATOM 571 O O . CYS A 1 71 ? 9.731 3.668 -16.510 1.00 88.94 71 CYS A O 1
ATOM 573 N N . GLY A 1 72 ? 9.164 5.690 -17.316 1.00 89.19 72 GLY A N 1
ATOM 574 C CA . GLY A 1 72 ? 10.217 6.451 -16.637 1.00 89.19 72 GLY A CA 1
ATOM 575 C C . GLY A 1 72 ? 10.088 6.540 -15.114 1.00 89.19 72 GLY A C 1
ATOM 576 O O . GLY A 1 72 ? 11.056 6.918 -14.462 1.00 89.19 72 GLY A O 1
ATOM 577 N N . GLN A 1 73 ? 8.935 6.184 -14.537 1.00 92.31 73 GLN A N 1
ATOM 578 C CA . GLN A 1 73 ? 8.768 6.140 -13.079 1.00 92.31 73 GLN A CA 1
ATOM 579 C C . GLN A 1 73 ? 9.578 4.994 -12.462 1.00 92.31 73 GLN A C 1
ATOM 581 O O . GLN A 1 73 ? 10.194 5.169 -11.414 1.00 92.31 73 GLN A O 1
ATOM 586 N N . CYS A 1 74 ? 9.651 3.853 -13.152 1.00 91.81 74 CYS A N 1
ATOM 587 C CA . CYS A 1 74 ? 10.481 2.717 -12.750 1.00 91.81 74 CYS A CA 1
ATOM 588 C C . CYS A 1 74 ? 11.848 2.754 -13.456 1.00 91.81 74 CYS A C 1
ATOM 590 O O . CYS A 1 74 ? 12.898 2.598 -12.835 1.00 91.81 74 CYS A O 1
ATOM 592 N N . HIS A 1 75 ? 11.855 3.011 -14.766 1.00 90.81 75 HIS A N 1
ATOM 593 C CA . HIS A 1 75 ? 13.057 3.085 -15.594 1.00 90.81 75 HIS A CA 1
ATOM 594 C C . HIS A 1 75 ? 13.615 4.512 -15.643 1.00 90.81 75 HIS A C 1
ATOM 596 O O . HIS A 1 75 ? 13.605 5.176 -16.678 1.00 90.81 75 HIS A O 1
ATOM 602 N N . GLN A 1 76 ? 14.155 4.968 -14.513 1.00 89.25 76 GLN A N 1
ATOM 603 C CA . GLN A 1 76 ? 14.753 6.306 -14.366 1.00 89.25 76 GLN A CA 1
ATOM 604 C C . GLN A 1 76 ? 16.025 6.509 -15.210 1.00 89.25 76 GLN A C 1
ATOM 606 O O . GLN A 1 76 ? 16.522 7.625 -15.357 1.00 89.25 76 GLN A O 1
ATOM 611 N N . SER A 1 77 ? 16.570 5.427 -15.770 1.00 89.12 77 SER A N 1
ATOM 612 C CA . SER A 1 77 ? 17.674 5.458 -16.723 1.00 89.12 77 SER A CA 1
ATOM 613 C C . SER A 1 77 ? 17.332 4.633 -17.959 1.00 89.12 77 SER A C 1
ATOM 615 O O . SER A 1 77 ? 16.514 3.717 -17.899 1.00 89.12 77 SER A O 1
ATOM 617 N N . LEU A 1 78 ? 18.045 4.883 -19.058 1.00 87.50 78 LEU A N 1
ATOM 618 C CA . LEU A 1 78 ? 17.919 4.096 -20.288 1.00 87.50 78 LEU A CA 1
ATOM 619 C C . LEU A 1 78 ? 18.430 2.652 -20.135 1.00 87.50 78 LEU A C 1
ATOM 621 O O . LEU A 1 78 ? 18.242 1.835 -21.027 1.00 87.50 78 LEU A O 1
ATOM 625 N N . VAL A 1 79 ? 19.055 2.299 -19.008 1.00 87.56 79 VAL A N 1
ATOM 626 C CA . VAL A 1 79 ? 19.504 0.934 -18.715 1.00 87.56 79 VAL A CA 1
ATOM 627 C C . VAL A 1 79 ? 18.385 0.181 -17.986 1.00 87.56 79 VAL A C 1
ATOM 629 O O . VAL A 1 79 ? 18.324 0.141 -16.758 1.00 87.56 79 VAL A O 1
ATOM 632 N N . PHE A 1 80 ? 17.492 -0.429 -18.768 1.00 85.62 80 PHE A N 1
ATOM 633 C CA . PHE A 1 80 ? 16.222 -1.009 -18.304 1.00 85.62 80 PHE A CA 1
ATOM 634 C C . PHE A 1 80 ? 16.343 -2.196 -17.332 1.00 85.62 80 PHE A C 1
ATOM 636 O O . PHE A 1 80 ? 15.379 -2.522 -16.650 1.00 85.62 80 PHE A O 1
ATOM 643 N N . ASN A 1 81 ? 17.508 -2.837 -17.214 1.00 81.38 81 ASN A N 1
ATOM 644 C CA . ASN A 1 81 ? 17.704 -3.983 -16.316 1.00 81.38 81 ASN A CA 1
ATOM 645 C C . ASN A 1 81 ? 18.099 -3.601 -14.875 1.00 81.38 81 ASN A C 1
ATOM 647 O O . ASN A 1 81 ? 18.573 -4.458 -14.132 1.00 81.38 81 ASN A O 1
ATOM 651 N N . ARG A 1 82 ? 17.970 -2.325 -14.493 1.00 82.06 82 ARG A N 1
ATOM 652 C CA . ARG A 1 82 ? 18.330 -1.796 -13.166 1.00 82.06 82 ARG A CA 1
ATOM 653 C C . ARG A 1 82 ? 17.118 -1.168 -12.475 1.00 82.06 82 ARG A C 1
ATOM 655 O O . ARG A 1 82 ? 17.083 0.041 -12.279 1.00 82.06 82 ARG A O 1
ATOM 662 N N . VAL A 1 83 ? 16.127 -1.989 -12.147 1.00 88.81 83 VAL A N 1
ATOM 663 C CA . VAL A 1 83 ? 14.901 -1.562 -11.456 1.00 88.81 83 VAL A CA 1
ATOM 664 C C . VAL A 1 83 ? 14.661 -2.482 -10.266 1.00 88.81 83 VAL A C 1
ATOM 666 O O . VAL A 1 83 ? 14.780 -3.700 -10.406 1.00 88.81 83 VAL A O 1
ATOM 669 N N . GLY A 1 84 ? 14.381 -1.893 -9.103 1.00 90.50 84 GLY A N 1
ATOM 670 C CA . GLY A 1 84 ? 13.957 -2.634 -7.918 1.00 90.50 84 GLY A CA 1
ATOM 671 C C . GLY A 1 84 ? 12.534 -3.163 -8.088 1.00 90.50 84 GLY A C 1
ATOM 672 O O . GLY A 1 84 ? 11.712 -2.540 -8.753 1.00 90.50 84 GLY A O 1
ATOM 673 N N . VAL A 1 85 ? 12.261 -4.342 -7.542 1.00 90.44 85 VAL A N 1
ATOM 674 C CA . VAL A 1 85 ? 10.991 -5.068 -7.735 1.00 90.44 85 VAL A CA 1
ATOM 675 C C . VAL A 1 85 ? 10.231 -5.289 -6.430 1.00 90.44 85 VAL A C 1
ATOM 677 O O . VAL A 1 85 ? 9.113 -5.799 -6.447 1.00 90.44 85 VAL A O 1
ATOM 680 N N . SER A 1 86 ? 10.826 -4.916 -5.301 1.00 93.38 86 SER A N 1
ATOM 681 C CA . SER A 1 86 ? 10.163 -4.938 -4.002 1.00 93.38 86 SER A CA 1
ATOM 682 C C . SER A 1 86 ? 9.294 -3.694 -3.862 1.00 93.38 86 SER A C 1
ATOM 684 O O . SER A 1 86 ? 9.635 -2.633 -4.379 1.00 93.38 86 SER A O 1
ATOM 686 N N . CYS A 1 87 ? 8.205 -3.786 -3.100 1.00 94.94 87 CYS A N 1
ATOM 687 C CA . CYS A 1 87 ? 7.294 -2.661 -2.867 1.00 94.94 87 CYS A CA 1
ATOM 688 C C . CYS A 1 87 ? 8.044 -1.404 -2.394 1.00 94.94 87 CYS A C 1
ATOM 690 O O . CYS A 1 87 ? 7.835 -0.314 -2.921 1.00 94.94 87 CYS A O 1
ATOM 692 N N . ILE A 1 88 ? 8.978 -1.589 -1.455 1.00 93.94 88 ILE A N 1
ATOM 693 C CA . ILE A 1 88 ? 9.765 -0.515 -0.837 1.00 93.94 88 ILE A CA 1
ATOM 694 C C . ILE A 1 88 ? 10.813 0.116 -1.762 1.00 93.94 88 ILE A C 1
ATOM 696 O O . ILE A 1 88 ? 11.337 1.181 -1.450 1.00 93.94 88 ILE A O 1
ATOM 700 N N . ASP A 1 89 ? 11.122 -0.516 -2.899 1.00 92.81 89 ASP A N 1
ATOM 701 C CA . ASP A 1 89 ? 12.073 0.043 -3.865 1.00 92.81 89 ASP A CA 1
ATOM 702 C C . ASP A 1 89 ? 11.488 1.284 -4.565 1.00 92.81 89 ASP A C 1
ATOM 704 O O . ASP A 1 89 ? 12.226 2.075 -5.152 1.00 92.81 89 ASP A O 1
ATOM 708 N N . CYS A 1 90 ? 10.160 1.449 -4.521 1.00 93.69 90 CYS A N 1
ATOM 709 C CA . CYS A 1 90 ? 9.433 2.565 -5.129 1.00 93.69 90 CYS A CA 1
ATOM 710 C C . CYS A 1 90 ? 8.472 3.259 -4.151 1.00 93.69 90 CYS A C 1
ATOM 712 O O . CYS A 1 90 ? 8.339 4.481 -4.188 1.00 93.69 90 CYS A O 1
ATOM 714 N N . HIS A 1 91 ? 7.800 2.507 -3.278 1.00 94.62 91 HIS A N 1
ATOM 715 C CA . HIS A 1 91 ? 6.829 3.045 -2.332 1.00 94.62 91 HIS A CA 1
ATOM 716 C C . HIS A 1 91 ? 7.459 3.282 -0.964 1.00 94.62 91 HIS A C 1
ATOM 718 O O . HIS A 1 91 ? 8.032 2.379 -0.360 1.00 94.62 91 HIS A O 1
ATOM 724 N N . ALA A 1 92 ? 7.310 4.502 -0.452 1.00 92.75 92 ALA A N 1
ATOM 725 C CA . ALA A 1 92 ? 7.719 4.818 0.907 1.00 92.75 92 ALA A CA 1
ATOM 726 C C . ALA A 1 92 ? 6.811 4.106 1.918 1.00 92.75 92 ALA A C 1
ATOM 728 O O . ALA A 1 92 ? 5.587 4.112 1.773 1.00 92.75 92 ALA A O 1
ATOM 729 N N . ASP A 1 93 ? 7.411 3.537 2.962 1.00 91.56 93 ASP A N 1
ATOM 730 C CA . ASP A 1 93 ? 6.647 2.981 4.070 1.00 91.56 93 ASP A CA 1
ATOM 731 C C . ASP A 1 93 ? 6.117 4.103 4.971 1.00 91.56 93 ASP A C 1
ATOM 733 O O . ASP A 1 93 ? 6.862 4.728 5.730 1.00 91.56 93 ASP A O 1
ATOM 737 N N . ILE A 1 94 ? 4.810 4.348 4.891 1.00 89.81 94 ILE A N 1
ATOM 738 C CA . ILE A 1 94 ? 4.124 5.304 5.763 1.00 89.81 94 ILE A CA 1
ATOM 739 C C . ILE A 1 94 ? 3.843 4.722 7.151 1.00 89.81 94 ILE A C 1
ATOM 741 O O . ILE A 1 94 ? 3.527 5.471 8.064 1.00 89.81 94 ILE A O 1
ATOM 745 N N . HIS A 1 95 ? 3.989 3.411 7.351 1.00 89.88 95 HIS A N 1
ATOM 746 C CA . HIS A 1 95 ? 3.691 2.738 8.619 1.00 89.88 95 HIS A CA 1
ATOM 747 C C . HIS A 1 95 ? 4.852 2.810 9.611 1.00 89.88 95 HIS A C 1
ATOM 749 O O . HIS A 1 95 ? 4.837 2.122 10.629 1.00 89.88 95 HIS A O 1
ATOM 755 N N . GLN A 1 96 ? 5.871 3.623 9.315 1.00 89.56 96 GLN A N 1
ATOM 756 C CA . GLN A 1 96 ? 7.022 3.856 10.187 1.00 89.56 96 GLN A CA 1
ATOM 757 C C . GLN A 1 96 ? 7.701 2.553 10.635 1.00 89.56 96 GLN A C 1
ATOM 759 O O . GLN A 1 96 ? 8.204 2.450 11.754 1.00 89.56 96 GLN A O 1
ATOM 764 N N . ASN A 1 97 ? 7.725 1.556 9.749 1.00 89.88 97 ASN A N 1
ATOM 765 C CA . ASN A 1 97 ? 8.346 0.260 9.956 1.00 89.88 97 ASN A CA 1
ATOM 766 C C . ASN A 1 97 ? 7.677 -0.610 11.048 1.00 89.88 97 ASN A C 1
ATOM 768 O O . ASN A 1 97 ? 8.275 -1.598 11.480 1.00 89.88 97 ASN A O 1
ATOM 772 N N . GLU A 1 98 ? 6.445 -0.284 11.473 1.00 90.62 98 GLU A N 1
ATOM 773 C CA . GLU A 1 98 ? 5.690 -1.044 12.488 1.00 90.62 98 GLU A CA 1
ATOM 774 C C . GLU A 1 98 ? 5.141 -2.385 11.962 1.00 90.62 98 GLU A C 1
ATOM 776 O O . GLU A 1 98 ? 4.962 -3.319 12.742 1.00 90.62 98 GLU A O 1
ATOM 781 N N . LEU A 1 99 ? 4.898 -2.505 10.650 1.00 90.88 99 LEU A N 1
ATOM 782 C CA . LEU A 1 99 ? 4.249 -3.673 10.023 1.00 90.88 99 LEU A CA 1
ATOM 783 C C . LEU A 1 99 ? 5.212 -4.571 9.222 1.00 90.88 99 LEU A C 1
ATOM 785 O O . LEU A 1 99 ? 4.823 -5.621 8.707 1.00 90.88 99 LEU A O 1
ATOM 789 N N . GLY A 1 100 ? 6.485 -4.182 9.124 1.00 90.88 100 GLY A N 1
ATOM 790 C CA . GLY A 1 100 ? 7.487 -4.876 8.316 1.00 90.88 100 GLY A CA 1
ATOM 791 C C . GLY A 1 100 ? 7.302 -4.683 6.804 1.00 90.88 100 GLY A C 1
ATOM 792 O O . GLY A 1 100 ? 6.626 -3.769 6.349 1.00 90.88 100 GLY A O 1
ATOM 793 N N . ILE A 1 101 ? 7.944 -5.546 6.009 1.00 92.44 101 ILE A N 1
ATOM 794 C CA . ILE A 1 101 ? 8.058 -5.383 4.543 1.00 92.44 101 ILE A CA 1
ATOM 795 C C . ILE A 1 101 ? 6.989 -6.129 3.732 1.00 92.44 101 ILE A C 1
ATOM 797 O O . ILE A 1 101 ? 6.998 -6.071 2.504 1.00 92.44 101 ILE A O 1
ATOM 801 N N . ARG A 1 102 ? 6.094 -6.866 4.399 1.00 94.25 102 ARG A N 1
ATOM 802 C CA . ARG A 1 102 ? 5.042 -7.662 3.749 1.00 94.25 102 ARG A CA 1
ATOM 803 C C . ARG A 1 102 ? 3.822 -6.805 3.432 1.00 94.25 102 ARG A C 1
ATOM 805 O O . ARG A 1 102 ? 2.746 -7.000 4.002 1.00 94.25 102 ARG A O 1
ATOM 812 N N . CYS A 1 103 ? 4.012 -5.829 2.546 1.00 96.00 103 CYS A N 1
ATOM 813 C CA . CYS A 1 103 ? 2.991 -4.857 2.157 1.00 96.00 103 CYS A CA 1
ATOM 814 C C . CYS A 1 103 ? 1.724 -5.536 1.620 1.00 96.00 103 CYS A C 1
ATOM 816 O O . CYS A 1 103 ? 0.622 -5.027 1.811 1.00 96.00 103 CYS A O 1
ATOM 818 N N . GLU A 1 104 ? 1.878 -6.699 0.982 1.00 95.69 104 GLU A N 1
ATOM 819 C CA . GLU A 1 104 ? 0.794 -7.474 0.388 1.00 95.69 104 GLU A CA 1
ATOM 820 C C . GLU A 1 104 ? -0.235 -7.972 1.408 1.00 95.69 104 GLU A C 1
ATOM 822 O O . GLU A 1 104 ? -1.366 -8.255 1.038 1.00 95.69 104 GLU A O 1
ATOM 827 N N . THR A 1 105 ? 0.121 -8.018 2.695 1.00 95.44 105 THR A N 1
ATOM 828 C CA . THR A 1 105 ? -0.805 -8.393 3.775 1.00 95.44 105 THR A CA 1
ATOM 829 C C . THR A 1 105 ? -1.992 -7.430 3.867 1.00 95.44 105 THR A C 1
ATOM 831 O O . THR A 1 105 ? -3.101 -7.842 4.185 1.00 95.44 105 THR A O 1
ATOM 834 N N . CYS A 1 106 ? -1.769 -6.145 3.577 1.00 94.75 106 CYS A N 1
ATOM 835 C CA . CYS A 1 106 ? -2.778 -5.092 3.736 1.00 94.75 106 CYS A CA 1
ATOM 836 C C . CYS A 1 106 ? -3.053 -4.317 2.444 1.00 94.75 106 CYS A C 1
ATOM 838 O O . CYS A 1 106 ? -4.054 -3.610 2.364 1.00 94.75 106 CYS A O 1
ATOM 840 N N . HIS A 1 107 ? -2.193 -4.442 1.434 1.00 96.31 107 HIS A N 1
ATOM 841 C CA . HIS A 1 107 ? -2.280 -3.712 0.174 1.00 96.31 107 HIS A CA 1
ATOM 842 C C . HIS A 1 107 ? -2.219 -4.672 -1.011 1.00 96.31 107 HIS A C 1
ATOM 844 O O . HIS A 1 107 ? -1.646 -5.753 -0.930 1.00 96.31 107 HIS A O 1
ATOM 850 N N . THR A 1 108 ? -2.774 -4.271 -2.147 1.00 96.50 108 THR A N 1
ATOM 851 C CA . THR A 1 108 ? -2.673 -5.022 -3.399 1.00 96.50 108 THR A CA 1
ATOM 852 C C . THR A 1 108 ? -2.127 -4.133 -4.507 1.00 96.50 108 THR A C 1
ATOM 854 O O . THR A 1 108 ? -2.078 -2.910 -4.410 1.00 96.50 108 THR A O 1
ATOM 857 N N . THR A 1 109 ? -1.754 -4.734 -5.629 1.00 95.44 109 THR A N 1
ATOM 858 C CA . THR A 1 109 ? -1.405 -3.958 -6.823 1.00 95.44 109 THR A CA 1
ATOM 859 C C . THR A 1 109 ? -2.618 -3.266 -7.451 1.00 95.44 109 THR A C 1
ATOM 861 O O . THR A 1 109 ? -2.448 -2.346 -8.245 1.00 95.44 109 THR A O 1
ATOM 864 N N . ALA A 1 110 ? -3.846 -3.679 -7.113 1.00 95.88 110 ALA A N 1
ATOM 865 C CA . ALA A 1 110 ? -5.076 -3.023 -7.551 1.00 95.88 110 ALA A CA 1
ATOM 866 C C . ALA A 1 110 ? -5.436 -1.792 -6.697 1.00 95.88 110 ALA A C 1
ATOM 868 O O . ALA A 1 110 ? -6.231 -0.964 -7.142 1.00 95.88 110 ALA A O 1
ATOM 869 N N . GLY A 1 111 ? -4.843 -1.654 -5.508 1.00 94.56 111 GLY A N 1
ATOM 870 C CA . GLY A 1 111 ? -5.039 -0.528 -4.602 1.00 94.56 111 GLY A CA 1
ATOM 871 C C . GLY A 1 111 ? -4.532 -0.826 -3.192 1.00 94.56 111 GLY A C 1
ATOM 872 O O . GLY A 1 111 ? -4.156 -1.948 -2.868 1.00 94.56 111 GLY A O 1
ATOM 873 N N . TRP A 1 112 ? -4.573 0.168 -2.312 1.00 92.19 112 TRP A N 1
ATOM 874 C CA . TRP A 1 112 ? -4.027 0.079 -0.951 1.00 92.19 112 TRP A CA 1
ATOM 875 C C . TRP A 1 112 ? -4.890 -0.714 0.041 1.00 92.19 112 TRP A C 1
ATOM 877 O O . TRP A 1 112 ? -4.684 -0.613 1.244 1.00 92.19 112 TRP A O 1
ATOM 887 N N . GLU A 1 113 ? -5.823 -1.530 -0.435 1.00 91.00 113 GLU A N 1
ATOM 888 C CA . GLU A 1 113 ? -6.677 -2.356 0.414 1.00 91.00 113 GLU A CA 1
ATOM 889 C C . GLU A 1 113 ? -6.573 -3.826 0.004 1.00 91.00 113 GLU A C 1
ATOM 891 O O . GLU A 1 113 ? -6.852 -4.192 -1.139 1.00 91.00 113 GLU A O 1
ATOM 896 N N . ASN A 1 114 ? -6.196 -4.673 0.960 1.00 95.69 114 ASN A N 1
ATOM 897 C CA . ASN A 1 114 ? -6.288 -6.126 0.898 1.00 95.69 114 ASN A CA 1
ATOM 898 C C . ASN A 1 114 ? -7.096 -6.628 2.097 1.00 95.69 114 ASN A C 1
ATOM 900 O O . ASN A 1 114 ? -6.557 -7.129 3.082 1.00 95.69 114 ASN A O 1
ATOM 904 N N . ARG A 1 115 ? -8.416 -6.439 2.038 1.00 92.50 115 ARG A N 1
ATOM 905 C CA . ARG A 1 115 ? -9.294 -6.700 3.183 1.00 92.50 115 ARG A CA 1
ATOM 906 C C . ARG A 1 115 ? -9.238 -8.152 3.662 1.00 92.50 115 ARG A C 1
ATOM 908 O O . ARG A 1 115 ? -9.317 -8.382 4.862 1.00 92.50 115 ARG A O 1
ATOM 915 N N . MET A 1 116 ? -9.114 -9.117 2.753 1.00 92.88 116 MET A N 1
ATOM 916 C CA . MET A 1 116 ? -9.136 -10.537 3.117 1.00 92.88 116 MET A CA 1
ATOM 917 C C . MET A 1 116 ? -7.874 -10.945 3.876 1.00 92.88 116 MET A C 1
ATOM 919 O O . MET A 1 116 ? -7.987 -11.482 4.977 1.00 92.88 116 MET A O 1
ATOM 923 N N . ASP A 1 117 ? -6.695 -10.618 3.348 1.00 96.19 117 ASP A N 1
ATOM 924 C CA . ASP A 1 117 ? -5.430 -10.963 4.006 1.00 96.19 117 ASP A CA 1
ATOM 925 C C . ASP A 1 117 ? -5.217 -10.129 5.278 1.00 96.19 117 ASP A C 1
ATOM 927 O O . ASP A 1 117 ? -4.677 -10.626 6.263 1.00 96.19 117 ASP A O 1
ATOM 931 N N . MET A 1 118 ? -5.731 -8.895 5.317 1.00 94.56 118 MET A N 1
ATOM 932 C CA . MET A 1 118 ? -5.734 -8.068 6.525 1.00 94.56 118 MET A CA 1
ATOM 933 C C . MET A 1 118 ? -6.597 -8.689 7.635 1.00 94.56 118 MET A C 1
ATOM 935 O O . MET A 1 118 ? -6.198 -8.666 8.802 1.00 94.56 118 MET A O 1
ATOM 939 N N . LEU A 1 119 ? -7.772 -9.245 7.304 1.00 95.62 119 LEU A N 1
ATOM 940 C CA . LEU A 1 119 ? -8.619 -9.949 8.276 1.00 95.62 119 LEU A CA 1
ATOM 941 C C . LEU A 1 119 ? -7.938 -11.228 8.783 1.00 95.62 119 LEU A C 1
ATOM 943 O O . LEU A 1 119 ? -7.965 -11.488 9.987 1.00 95.62 119 LEU A O 1
ATOM 947 N N . ASP A 1 120 ? -7.298 -11.989 7.893 1.00 95.56 120 ASP A N 1
ATOM 948 C CA . ASP A 1 120 ? -6.520 -13.176 8.264 1.00 95.56 120 ASP A CA 1
ATOM 949 C C . ASP A 1 120 ? -5.353 -12.809 9.193 1.00 95.56 120 ASP A C 1
ATOM 951 O O . ASP A 1 120 ? -5.201 -13.397 10.264 1.00 95.56 120 ASP A O 1
ATOM 955 N N . ALA A 1 121 ? -4.606 -11.751 8.870 1.00 94.31 121 ALA A N 1
ATOM 956 C CA . ALA A 1 121 ? -3.524 -11.251 9.711 1.00 94.31 121 ALA A CA 1
ATOM 957 C C . ALA A 1 121 ? -4.011 -10.849 11.112 1.00 94.31 121 ALA A C 1
ATOM 959 O O . ALA A 1 121 ? -3.366 -11.189 12.105 1.00 94.31 121 ALA A O 1
ATOM 960 N N . HIS A 1 122 ? -5.172 -10.194 11.220 1.00 95.81 122 HIS A N 1
ATOM 961 C CA . HIS A 1 122 ? -5.763 -9.861 12.520 1.00 95.81 122 HIS A CA 1
ATOM 962 C C . HIS A 1 122 ? -6.213 -11.094 13.308 1.00 95.81 122 HIS A C 1
ATOM 964 O O . HIS A 1 122 ? -6.174 -11.065 14.538 1.00 95.81 122 HIS A O 1
ATOM 970 N N . SER A 1 123 ? -6.599 -12.185 12.640 1.00 95.94 123 SER A N 1
ATOM 971 C CA . SER A 1 123 ? -6.982 -13.435 13.312 1.00 95.94 123 SER A CA 1
ATOM 972 C C . SER A 1 123 ? -5.832 -14.071 14.102 1.00 95.94 123 SER A C 1
ATOM 974 O O . SER A 1 123 ? -6.072 -14.782 15.076 1.00 95.94 123 SER A O 1
ATOM 976 N N . ALA A 1 124 ? -4.587 -13.761 13.725 1.00 93.25 124 ALA A N 1
ATOM 977 C CA . ALA A 1 124 ? -3.378 -14.182 14.426 1.00 93.25 124 ALA A CA 1
ATOM 978 C C . ALA A 1 124 ? -2.964 -13.231 15.568 1.00 93.25 124 ALA A C 1
ATOM 980 O O . ALA A 1 124 ? -1.946 -13.463 16.222 1.00 93.25 124 ALA A O 1
ATOM 981 N N . THR A 1 125 ? -3.719 -12.155 15.808 1.00 91.56 125 THR A N 1
ATOM 982 C CA . THR A 1 125 ? -3.479 -11.210 16.907 1.00 91.56 125 THR A CA 1
ATOM 983 C C . THR A 1 125 ? -4.381 -11.512 18.106 1.00 91.56 125 THR A C 1
ATOM 985 O O . THR A 1 125 ? -5.283 -12.344 18.043 1.00 91.56 125 THR A O 1
ATOM 988 N N . ASN A 1 126 ? -4.186 -10.778 19.203 1.00 90.56 126 ASN A N 1
ATOM 989 C CA . ASN A 1 126 ? -5.059 -10.859 20.378 1.00 90.56 126 ASN A CA 1
ATOM 990 C C . ASN A 1 126 ? -6.440 -10.207 20.165 1.00 90.56 126 ASN A C 1
ATOM 992 O O . ASN A 1 126 ? -7.249 -10.205 21.088 1.00 90.56 126 ASN A O 1
ATOM 996 N N . PHE A 1 127 ? -6.714 -9.652 18.979 1.00 92.88 127 PHE A N 1
ATOM 997 C CA . PHE A 1 127 ? -8.006 -9.064 18.637 1.00 92.88 127 PHE A CA 1
ATOM 998 C C . PHE A 1 127 ? -8.450 -9.462 17.218 1.00 92.88 127 PHE A C 1
ATOM 1000 O O . PHE A 1 127 ? -8.322 -8.680 16.271 1.00 92.88 127 PHE A O 1
ATOM 1007 N N . PRO A 1 128 ? -8.978 -10.689 17.040 1.00 95.38 128 PRO A N 1
ATOM 1008 C CA . PRO A 1 128 ? -9.570 -11.105 15.776 1.00 95.38 128 PRO A CA 1
ATOM 1009 C C . PRO A 1 128 ? -10.741 -10.198 15.386 1.00 95.38 128 PRO A C 1
ATOM 1011 O O . PRO A 1 128 ? -11.701 -10.026 16.142 1.00 95.38 128 PRO A O 1
ATOM 1014 N N . LEU A 1 129 ? -10.692 -9.643 14.177 1.00 95.38 129 LEU A N 1
ATOM 1015 C CA . LEU A 1 129 ? -11.737 -8.756 13.679 1.00 95.38 129 LEU A CA 1
ATOM 1016 C C . LEU A 1 129 ? -12.973 -9.555 13.248 1.00 95.38 129 LEU A C 1
ATOM 1018 O O . LEU A 1 129 ? -13.014 -10.143 12.168 1.00 95.38 129 LEU A O 1
ATOM 1022 N N . VAL A 1 130 ? -14.005 -9.548 14.092 1.00 93.25 130 VAL A N 1
ATOM 1023 C CA . VAL A 1 130 ? -15.277 -10.247 13.850 1.00 93.25 130 VAL A CA 1
ATOM 1024 C C . VAL A 1 130 ? -16.476 -9.302 13.905 1.00 93.25 130 VAL A C 1
ATOM 1026 O O . VAL A 1 130 ? -16.473 -8.280 14.595 1.00 93.25 130 VAL A O 1
ATOM 1029 N N . GLY A 1 131 ? -17.538 -9.656 13.176 1.00 94.69 131 GLY A N 1
ATOM 1030 C CA . GLY A 1 131 ? -18.784 -8.890 13.153 1.00 94.69 131 GLY A CA 1
ATOM 1031 C C . GLY A 1 131 ? -18.568 -7.440 12.711 1.00 94.69 131 GLY A C 1
ATOM 1032 O O . GLY A 1 131 ? -17.967 -7.182 11.671 1.00 94.69 131 GLY A O 1
ATOM 1033 N N . VAL A 1 132 ? -19.064 -6.487 13.503 1.00 94.12 132 VAL A N 1
ATOM 1034 C CA . VAL A 1 132 ? -18.966 -5.052 13.184 1.00 94.12 132 VAL A CA 1
ATOM 1035 C C . VAL A 1 132 ? -17.532 -4.520 13.216 1.00 94.12 132 VAL A C 1
ATOM 1037 O O . VAL A 1 132 ? -17.221 -3.634 12.427 1.00 94.12 132 VAL A O 1
ATOM 1040 N N . HIS A 1 133 ? -16.646 -5.092 14.043 1.00 94.25 133 HIS A N 1
ATOM 1041 C CA . HIS A 1 133 ? -15.244 -4.666 14.126 1.00 94.25 133 HIS A CA 1
ATOM 1042 C C . HIS A 1 133 ? -14.485 -4.921 12.828 1.00 94.25 133 HIS A C 1
ATOM 1044 O O . HIS A 1 133 ? -13.588 -4.163 12.484 1.00 94.25 133 HIS A O 1
ATOM 1050 N N . ALA A 1 134 ? -14.889 -5.941 12.065 1.00 94.69 134 ALA A N 1
ATOM 1051 C CA . ALA A 1 134 ? -14.300 -6.200 10.762 1.00 94.69 134 ALA A CA 1
ATOM 1052 C C . ALA A 1 134 ? -14.480 -5.022 9.806 1.00 94.69 134 ALA A C 1
ATOM 1054 O O . ALA A 1 134 ? -13.627 -4.850 8.949 1.00 94.69 134 ALA A O 1
ATOM 1055 N N . ASN A 1 135 ? -15.557 -4.240 9.935 1.00 92.44 135 ASN A N 1
ATOM 1056 C CA . ASN A 1 135 ? -15.926 -3.159 9.016 1.00 92.44 135 ASN A CA 1
ATOM 1057 C C . ASN A 1 135 ? -15.456 -1.771 9.460 1.00 92.44 135 ASN A C 1
ATOM 1059 O O . ASN A 1 135 ? -15.856 -0.788 8.843 1.00 92.44 135 ASN A O 1
ATOM 1063 N N . LEU A 1 136 ? -14.676 -1.676 10.536 1.00 92.00 136 LEU A N 1
ATOM 1064 C CA . LEU A 1 136 ? -14.151 -0.396 10.988 1.00 92.00 136 LEU A CA 1
ATOM 1065 C C . LEU A 1 136 ? -12.973 0.039 10.117 1.00 92.00 136 LEU A C 1
ATOM 1067 O O . LEU A 1 136 ? -12.153 -0.777 9.702 1.00 92.00 136 LEU A O 1
ATOM 1071 N N . GLU A 1 137 ? -12.880 1.345 9.894 1.00 90.38 137 GLU A N 1
ATOM 1072 C CA . GLU A 1 137 ? -11.698 1.959 9.295 1.00 90.38 137 GLU A CA 1
ATOM 1073 C C . GLU A 1 137 ? -10.495 1.792 10.223 1.00 90.38 137 GLU A C 1
ATOM 1075 O O . GLU A 1 137 ? -10.638 1.918 11.444 1.00 90.38 137 GLU A O 1
ATOM 1080 N N . CYS A 1 138 ? -9.302 1.603 9.653 1.00 90.75 138 CYS A N 1
ATOM 1081 C CA . CYS A 1 138 ? -8.056 1.381 10.395 1.00 90.75 138 CYS A CA 1
ATOM 1082 C C . CYS A 1 138 ? -7.841 2.421 11.507 1.00 90.75 138 CYS A C 1
ATOM 1084 O O . CYS A 1 138 ? -7.473 2.081 12.633 1.00 90.75 138 CYS A O 1
ATOM 1086 N N . ALA A 1 139 ? -8.120 3.692 11.201 1.00 89.94 139 ALA A N 1
ATOM 1087 C CA . ALA A 1 139 ? -7.935 4.819 12.108 1.00 89.94 139 ALA A CA 1
ATOM 1088 C C . ALA A 1 139 ? -8.835 4.770 13.355 1.00 89.94 139 ALA A C 1
ATOM 1090 O O . ALA A 1 139 ? -8.475 5.323 14.394 1.00 89.94 139 ALA A O 1
ATOM 1091 N N . SER A 1 140 ? -9.965 4.056 13.285 1.00 90.56 140 SER A N 1
ATOM 1092 C CA . SER A 1 140 ? -10.894 3.887 14.412 1.00 90.56 140 SER A CA 1
ATOM 1093 C C . SER A 1 140 ? -10.238 3.186 15.604 1.00 90.56 140 SER A C 1
ATOM 1095 O O . SER A 1 140 ? -10.655 3.392 16.742 1.00 90.56 140 SER A O 1
ATOM 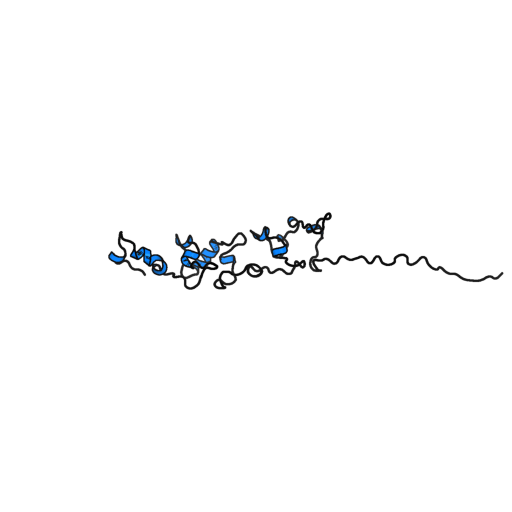1097 N N . CYS A 1 141 ? -9.215 2.365 15.345 1.00 90.81 141 CYS A N 1
ATOM 1098 C CA . CYS A 1 141 ? -8.506 1.580 16.357 1.00 90.81 141 CYS A CA 1
ATOM 1099 C C . CYS A 1 141 ? -7.014 1.944 16.433 1.00 90.81 141 CYS A C 1
ATOM 1101 O O . CYS A 1 141 ? -6.445 2.035 17.520 1.00 90.81 141 CYS A O 1
ATOM 1103 N N . HIS A 1 142 ? -6.372 2.187 15.290 1.00 90.69 142 HIS A N 1
ATOM 1104 C CA . HIS A 1 142 ? -4.943 2.510 15.202 1.00 90.69 142 HIS A CA 1
ATOM 1105 C C . HIS A 1 142 ? -4.656 4.023 15.256 1.00 90.69 142 HIS A C 1
ATOM 1107 O O . HIS A 1 142 ? -3.515 4.453 15.102 1.00 90.69 142 HIS A O 1
ATOM 1113 N N . GLY A 1 143 ? -5.682 4.836 15.528 1.00 83.25 143 GLY A N 1
ATOM 1114 C CA . GLY A 1 143 ? -5.583 6.280 15.721 1.00 83.25 143 GLY A CA 1
ATOM 1115 C C . GLY A 1 143 ? -5.348 7.058 14.427 1.00 83.25 143 GLY A C 1
ATOM 1116 O O . GLY A 1 143 ? -4.672 6.601 13.508 1.00 83.25 143 GLY A O 1
ATOM 1117 N N . GLU A 1 144 ? -5.883 8.273 14.365 1.00 69.06 144 GLU A N 1
ATOM 1118 C CA . GLU A 1 144 ? -5.607 9.212 13.280 1.00 69.06 144 GLU A CA 1
ATOM 1119 C C . GLU A 1 144 ? -4.314 9.972 13.582 1.00 69.06 144 GLU A C 1
ATOM 1121 O O . GLU A 1 144 ? -4.284 10.840 14.455 1.00 69.06 144 GLU A O 1
ATOM 1126 N N . GLN A 1 145 ? -3.241 9.687 12.842 1.00 64.88 145 GLN A N 1
ATOM 1127 C CA . GLN A 1 145 ? -2.219 10.708 12.623 1.00 64.88 145 GLN A CA 1
ATOM 1128 C C . GLN A 1 145 ? -2.261 11.149 11.174 1.00 64.88 145 GLN A C 1
ATOM 1130 O O . GLN A 1 145 ? -2.546 10.358 10.278 1.00 64.88 145 GLN A O 1
ATOM 1135 N N . THR A 1 146 ? -1.939 12.420 10.956 1.00 58.34 146 THR A N 1
ATOM 1136 C CA . THR A 1 146 ? -2.040 13.114 9.665 1.00 58.34 146 THR A CA 1
ATOM 1137 C C . THR A 1 146 ? -1.285 12.431 8.523 1.00 58.34 146 THR A C 1
ATOM 1139 O O . THR A 1 146 ? -1.552 12.734 7.363 1.00 58.34 146 THR A O 1
ATOM 1142 N N . THR A 1 147 ? -0.359 11.516 8.829 1.00 59.53 147 THR A N 1
ATOM 1143 C CA . THR A 1 147 ? 0.459 10.799 7.843 1.00 59.53 147 THR A CA 1
ATOM 1144 C C . THR A 1 147 ? 0.562 9.283 8.055 1.00 59.53 147 THR A C 1
ATOM 1146 O O . THR A 1 147 ? 1.108 8.616 7.182 1.00 59.53 147 THR A O 1
ATOM 1149 N N . SER A 1 148 ? 0.103 8.725 9.185 1.00 66.44 148 SER A N 1
ATOM 1150 C CA . SER A 1 148 ? 0.253 7.288 9.493 1.00 66.44 148 SER A CA 1
ATOM 1151 C C . SER A 1 148 ? -0.541 6.851 10.727 1.00 66.44 148 SER A C 1
ATOM 1153 O O . SER A 1 148 ? -0.420 7.474 11.781 1.00 66.44 148 SER A O 1
ATOM 1155 N N . HIS A 1 149 ? -1.259 5.734 10.666 1.00 81.12 149 HIS A N 1
ATOM 1156 C CA . HIS A 1 149 ? -1.814 5.135 11.883 1.00 81.12 149 HIS A CA 1
ATOM 1157 C C . HIS A 1 149 ? -0.701 4.521 12.747 1.00 81.12 149 HIS A C 1
ATOM 1159 O O . HIS A 1 149 ? 0.345 4.122 12.232 1.00 81.12 149 HIS A O 1
ATOM 1165 N N . ARG A 1 150 ? -0.930 4.442 14.059 1.00 86.00 150 ARG A N 1
ATOM 1166 C CA . ARG A 1 150 ? -0.072 3.730 15.008 1.00 86.00 150 ARG A CA 1
ATOM 1167 C C . ARG A 1 150 ? -0.679 2.355 15.276 1.00 86.00 150 ARG A C 1
ATOM 1169 O O . ARG A 1 150 ? -1.689 2.228 15.962 1.00 86.00 150 ARG A O 1
ATOM 1176 N N . PHE A 1 151 ? -0.054 1.324 14.731 1.00 88.75 151 PHE A N 1
ATOM 1177 C CA . PHE A 1 151 ? -0.501 -0.065 14.818 1.00 88.75 151 PHE A CA 1
ATOM 1178 C C . PHE A 1 151 ? -0.056 -0.745 16.117 1.00 88.75 151 PHE A C 1
ATOM 1180 O O . PHE A 1 151 ? -0.554 -1.810 16.477 1.00 88.75 151 PHE A O 1
ATOM 1187 N N . SER A 1 152 ? 0.856 -0.113 16.857 1.00 85.44 152 SER A N 1
ATOM 1188 C CA . SER A 1 152 ? 1.316 -0.565 18.168 1.00 85.44 152 SER A CA 1
ATOM 1189 C C . SER A 1 152 ? 0.462 -0.030 19.334 1.00 85.44 152 SER A C 1
ATOM 1191 O O . SER A 1 152 ? 0.044 1.126 19.358 1.00 85.44 152 SER A O 1
ATOM 1193 N N . ASN A 1 153 ? 0.282 -0.839 20.385 1.00 85.12 153 ASN A N 1
ATOM 1194 C CA . ASN A 1 153 ? -0.447 -0.505 21.627 1.00 85.12 153 ASN A CA 1
ATOM 1195 C C . ASN A 1 153 ? -1.902 -0.025 21.442 1.00 85.12 153 ASN A C 1
ATOM 1197 O O . ASN A 1 153 ? -2.380 0.793 22.230 1.00 85.12 153 ASN A O 1
ATOM 1201 N N . THR A 1 154 ? -2.609 -0.514 20.424 1.00 90.25 154 THR A N 1
ATOM 1202 C CA . THR A 1 154 ? -4.063 -0.336 20.328 1.00 90.25 154 THR A CA 1
ATOM 1203 C C . THR A 1 154 ? -4.753 -1.082 21.480 1.00 90.25 154 THR A C 1
ATOM 1205 O O . THR A 1 154 ? -4.433 -2.253 21.695 1.00 90.25 154 THR A O 1
ATOM 1208 N N . PRO A 1 155 ? -5.670 -0.443 22.234 1.00 90.12 155 PRO A N 1
ATOM 1209 C CA . PRO A 1 155 ? -6.481 -1.137 23.232 1.00 90.12 155 PRO A CA 1
ATOM 1210 C C . PRO A 1 155 ? -7.301 -2.258 22.586 1.00 90.12 155 PRO A C 1
ATOM 1212 O O . PRO A 1 155 ? -7.892 -2.058 21.527 1.00 90.12 155 PRO A O 1
ATOM 1215 N N . VAL A 1 156 ? -7.325 -3.429 23.219 1.00 90.69 156 VAL A N 1
ATOM 1216 C CA . VAL A 1 156 ? -8.043 -4.624 22.726 1.00 90.69 156 VAL A CA 1
ATOM 1217 C C . VAL A 1 156 ? -9.112 -5.113 23.701 1.00 90.69 156 VAL A C 1
ATOM 1219 O O . VAL A 1 156 ? -9.904 -5.991 23.372 1.00 90.69 156 VAL A O 1
ATOM 1222 N N . ASP A 1 157 ? -9.140 -4.551 24.905 1.00 90.44 157 ASP A N 1
ATOM 1223 C CA . ASP A 1 157 ? -10.196 -4.765 25.879 1.00 90.44 157 ASP A CA 1
ATOM 1224 C C . ASP A 1 157 ? -11.440 -3.933 25.532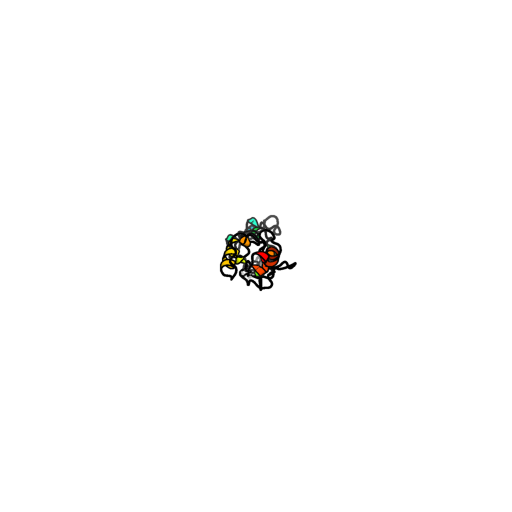 1.00 90.44 157 ASP A C 1
ATOM 1226 O O . ASP A 1 157 ? -11.358 -2.832 24.980 1.00 90.44 157 ASP A O 1
ATOM 1230 N N . CYS A 1 158 ? -12.615 -4.463 25.877 1.00 90.19 158 CYS A N 1
ATOM 1231 C CA . CYS A 1 158 ? -13.904 -3.861 25.545 1.00 90.19 158 CYS A CA 1
ATOM 1232 C C . CYS A 1 158 ? -14.001 -2.409 26.036 1.00 90.19 158 CYS A C 1
ATOM 1234 O O . CYS A 1 158 ? -14.444 -1.518 25.304 1.00 90.19 158 CYS A O 1
ATOM 1236 N N . GLN A 1 159 ? -13.581 -2.160 27.279 1.00 91.19 159 GLN A N 1
ATOM 1237 C CA . GLN A 1 159 ? -13.664 -0.843 27.908 1.00 91.19 159 GLN A CA 1
ATOM 1238 C C . GLN A 1 159 ? -12.720 0.182 27.266 1.00 91.19 159 GLN A C 1
ATOM 1240 O O . GLN A 1 159 ? -13.105 1.349 27.156 1.00 91.19 159 GLN A O 1
ATOM 1245 N N . GLY A 1 160 ? -11.561 -0.241 26.754 1.00 90.06 160 GLY A N 1
ATOM 1246 C CA . GLY A 1 160 ? -10.602 0.608 26.051 1.00 90.06 160 GLY A CA 1
ATOM 1247 C C . GLY A 1 160 ? -11.230 1.427 24.920 1.00 90.06 160 GLY A C 1
ATOM 1248 O O . GLY A 1 160 ? -10.829 2.569 24.694 1.00 90.06 160 GLY A O 1
ATOM 1249 N N . CYS A 1 161 ? -12.280 0.899 24.280 1.00 90.69 161 CYS A N 1
ATOM 1250 C CA . CYS A 1 161 ? -13.053 1.612 23.259 1.00 90.69 161 CYS A CA 1
ATOM 1251 C C . CYS A 1 161 ? -14.480 1.975 23.705 1.00 90.69 161 CYS A C 1
ATOM 1253 O O . CYS A 1 161 ? -15.004 3.028 23.334 1.00 90.69 161 CYS A O 1
ATOM 1255 N N . HIS A 1 162 ? -15.140 1.132 24.502 1.00 92.88 162 HIS A N 1
ATOM 1256 C CA . HIS A 1 162 ? -16.571 1.265 24.789 1.00 92.88 162 HIS A CA 1
ATOM 1257 C C . HIS A 1 162 ? -16.912 1.842 26.164 1.00 92.88 162 HIS A C 1
ATOM 1259 O O . HIS A 1 162 ? -18.101 2.002 26.449 1.00 92.88 162 HIS A O 1
ATOM 1265 N N . LEU A 1 163 ? -15.935 2.252 26.985 1.00 92.75 163 LEU A N 1
ATOM 1266 C CA . LEU A 1 163 ? -16.206 2.817 28.314 1.00 92.75 163 LEU A CA 1
ATOM 1267 C C . LEU A 1 163 ? -17.177 4.005 28.253 1.00 92.75 163 LEU A C 1
ATOM 1269 O O . LEU A 1 163 ? -18.123 4.085 29.032 1.00 92.75 163 LEU A O 1
ATOM 1273 N N . THR A 1 164 ? -17.023 4.904 27.279 1.00 93.56 164 THR A N 1
ATOM 1274 C CA . THR A 1 164 ? -17.943 6.046 27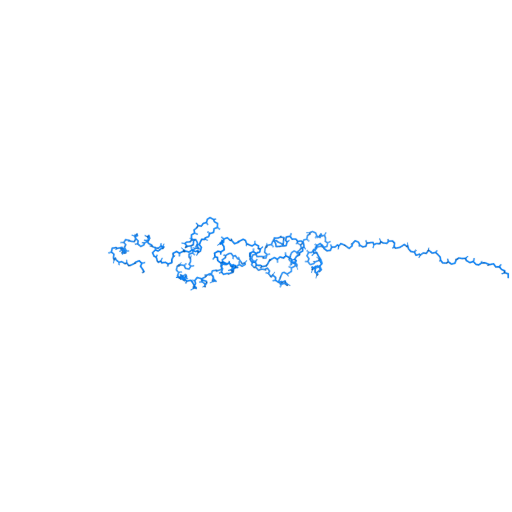.134 1.00 93.56 164 THR A CA 1
ATOM 1275 C C . THR A 1 164 ? -19.378 5.599 26.839 1.00 93.56 164 THR A C 1
ATOM 1277 O O . THR A 1 164 ? -20.319 6.143 27.419 1.00 93.56 164 THR A O 1
ATOM 1280 N N . ASN A 1 165 ? -19.563 4.606 25.965 1.00 93.12 165 ASN A N 1
ATOM 1281 C CA . ASN A 1 165 ? -20.890 4.078 25.632 1.00 93.12 165 ASN A CA 1
ATOM 1282 C C . ASN A 1 165 ? -21.505 3.355 26.834 1.00 93.12 165 ASN A C 1
ATOM 1284 O O . ASN A 1 165 ? -22.675 3.569 27.154 1.00 93.12 165 ASN A O 1
ATOM 1288 N N . PHE A 1 166 ? -20.696 2.562 27.536 1.00 93.19 166 PHE A N 1
ATOM 1289 C CA . PHE A 1 166 ? -21.089 1.867 28.754 1.00 93.19 166 PHE A CA 1
ATOM 1290 C C . PHE A 1 166 ? -21.616 2.848 29.811 1.00 93.19 166 PHE A C 1
ATOM 1292 O O . PHE A 1 166 ? -22.728 2.691 30.312 1.00 93.19 166 PHE A O 1
ATOM 1299 N N . MET A 1 167 ? -20.861 3.915 30.085 1.00 92.38 167 MET A N 1
ATOM 1300 C CA . MET A 1 167 ? -21.200 4.915 31.104 1.00 92.38 167 MET A CA 1
ATOM 1301 C C . MET A 1 167 ? -22.415 5.771 30.716 1.00 92.38 167 MET A C 1
ATOM 1303 O O . MET A 1 167 ? -23.173 6.199 31.583 1.00 92.38 167 MET A O 1
ATOM 1307 N N . LYS A 1 168 ? -22.623 6.029 29.417 1.00 94.69 168 LYS A N 1
ATOM 1308 C CA . LYS A 1 168 ? -23.735 6.860 28.917 1.00 94.69 168 LYS A CA 1
ATOM 1309 C C . LYS A 1 168 ? -25.050 6.104 28.730 1.00 94.69 168 LYS A C 1
ATOM 1311 O O . LYS A 1 168 ? -26.079 6.744 28.517 1.00 94.69 168 LYS A O 1
ATOM 1316 N N . THR A 1 169 ? -25.051 4.775 28.782 1.00 93.56 169 THR A N 1
ATOM 1317 C CA . THR A 1 169 ? -26.276 3.992 28.583 1.00 93.56 169 THR A CA 1
ATOM 1318 C C . THR A 1 169 ? -27.216 4.164 29.780 1.00 93.56 169 THR A C 1
ATOM 1320 O O . THR A 1 169 ? -26.826 3.944 30.927 1.00 93.56 169 THR A O 1
ATOM 1323 N N . LEU A 1 170 ? -28.468 4.564 29.523 1.00 93.69 170 LEU A N 1
ATOM 1324 C CA . LEU A 1 170 ? -29.465 4.846 30.569 1.00 93.69 170 LEU A CA 1
ATOM 1325 C C . LEU A 1 170 ? -30.581 3.793 30.673 1.00 93.69 170 LEU A C 1
ATOM 1327 O O . LEU A 1 170 ? -31.218 3.711 31.725 1.00 93.69 170 LEU A O 1
ATOM 1331 N N . SER A 1 171 ? -30.793 2.975 29.635 1.00 91.50 171 SER A N 1
ATOM 1332 C CA . SER A 1 171 ? -31.959 2.084 29.530 1.00 91.50 171 SER A CA 1
ATOM 1333 C C . SER A 1 171 ? -31.625 0.721 28.889 1.00 91.50 171 SER A C 1
ATOM 1335 O O . SER A 1 171 ? -31.651 0.625 27.663 1.00 91.50 171 SER A O 1
ATOM 1337 N N . PRO A 1 172 ? -31.378 -0.336 29.694 1.00 88.88 172 PRO A N 1
ATOM 1338 C CA . PRO A 1 172 ? -31.096 -0.271 31.130 1.00 88.88 172 PRO A CA 1
ATOM 1339 C C . PRO A 1 172 ? -29.727 0.371 31.390 1.00 88.88 172 PRO A C 1
ATOM 1341 O O . PRO A 1 172 ? -28.797 0.215 30.606 1.00 88.88 172 PRO A O 1
ATOM 1344 N N . SER A 1 173 ? -29.582 1.100 32.499 1.00 92.88 173 SER A N 1
ATOM 1345 C CA . SER A 1 173 ? -28.284 1.677 32.861 1.00 92.88 173 SER A CA 1
ATOM 1346 C C . SER A 1 173 ? -27.313 0.580 33.275 1.00 92.88 173 SER A C 1
ATOM 1348 O O . SER A 1 173 ? -27.534 -0.079 34.292 1.00 92.88 173 SER A O 1
ATOM 1350 N N . HIS A 1 174 ? -26.225 0.422 32.517 1.00 92.50 174 HIS A N 1
ATOM 1351 C CA . HIS A 1 174 ? -25.246 -0.627 32.790 1.00 92.50 174 HIS A CA 1
ATOM 1352 C C . HIS A 1 174 ? -24.568 -0.439 34.155 1.00 92.50 174 HIS A C 1
ATOM 1354 O O . HIS A 1 174 ? -24.451 -1.389 34.924 1.00 92.50 174 HIS A O 1
ATOM 1360 N N . GLN A 1 175 ? -24.247 0.811 34.511 1.00 90.19 175 GLN A N 1
ATOM 1361 C CA . GLN A 1 175 ? -23.684 1.154 35.820 1.00 90.19 175 GLN A CA 1
ATOM 1362 C C . GLN A 1 175 ? -24.626 0.819 36.982 1.00 90.19 175 GLN A C 1
ATOM 1364 O O . GLN A 1 175 ? -24.202 0.243 37.978 1.00 90.19 175 GLN A O 1
ATOM 1369 N N . LYS A 1 176 ? -25.913 1.184 36.877 1.00 93.19 176 LYS A N 1
ATOM 1370 C CA . LYS A 1 176 ? -26.886 0.939 37.958 1.00 93.19 176 LYS A CA 1
ATOM 1371 C C . LYS A 1 176 ? -27.245 -0.536 38.093 1.00 93.19 176 LYS A C 1
ATOM 1373 O O . LYS A 1 176 ? -27.589 -0.973 39.185 1.00 93.19 176 LYS A O 1
ATOM 1378 N N . ALA A 1 177 ? -27.202 -1.273 36.988 1.00 93.44 177 ALA A N 1
ATOM 1379 C CA . ALA A 1 177 ? -27.468 -2.703 36.965 1.00 93.44 177 ALA A CA 1
ATOM 1380 C C . ALA A 1 177 ? -26.245 -3.553 37.356 1.00 93.44 177 ALA A C 1
ATOM 1382 O O . ALA A 1 177 ? -26.400 -4.756 37.535 1.00 93.44 177 ALA A O 1
ATOM 1383 N N . GLY A 1 178 ? -25.063 -2.946 37.523 1.00 89.88 178 GLY A N 1
ATOM 1384 C CA . GLY A 1 178 ? -23.853 -3.641 37.965 1.00 89.88 178 GLY A CA 1
ATOM 1385 C C . GLY A 1 178 ? -23.267 -4.592 36.920 1.00 89.88 178 GLY A C 1
ATOM 1386 O O . GLY A 1 178 ? -22.719 -5.622 37.298 1.00 89.88 178 GLY A O 1
ATOM 1387 N N . PHE A 1 179 ? -23.411 -4.282 35.625 1.00 88.62 179 PHE A N 1
ATOM 1388 C CA . PHE A 1 179 ? -22.711 -5.032 34.577 1.00 88.62 179 PHE A CA 1
ATOM 1389 C C . PHE A 1 179 ? -21.199 -4.808 34.680 1.00 88.62 179 PHE A C 1
ATOM 1391 O O . PHE A 1 179 ? -20.762 -3.723 35.066 1.00 88.62 179 PHE A O 1
ATOM 1398 N N . ASP A 1 180 ? -20.428 -5.832 34.329 1.00 83.00 180 ASP A N 1
ATOM 1399 C CA . ASP A 1 180 ? -18.967 -5.790 34.352 1.00 83.00 180 ASP A CA 1
ATOM 1400 C C . ASP A 1 180 ? -18.392 -5.101 33.100 1.00 83.00 180 ASP A C 1
ATOM 1402 O O . ASP A 1 180 ? -19.069 -4.979 32.072 1.00 83.00 180 ASP A O 1
ATOM 1406 N N . LEU A 1 181 ? -17.156 -4.619 33.222 1.00 77.06 181 LEU A N 1
ATOM 1407 C CA . LEU A 1 181 ? -16.336 -4.042 32.157 1.00 77.06 181 LEU A CA 1
ATOM 1408 C C . LEU A 1 181 ? -15.305 -5.036 31.592 1.00 77.06 181 LEU A C 1
ATOM 1410 O O . LEU A 1 181 ? -14.693 -4.719 30.565 1.00 77.06 181 LEU A O 1
ATOM 1414 N N . ASP A 1 182 ? -15.142 -6.188 32.250 1.00 62.91 182 ASP A N 1
ATOM 1415 C CA . ASP A 1 182 ? -14.236 -7.281 31.876 1.00 62.91 182 ASP A CA 1
ATOM 1416 C C . ASP A 1 182 ? -14.810 -8.209 30.784 1.00 62.91 182 ASP A C 1
ATOM 1418 O O . ASP A 1 182 ? -16.016 -8.563 30.831 1.00 62.91 182 ASP A O 1
#

pLDDT: mean 84.26, std 14.44, range [41.28, 96.5]

Sequence (182 aa):
MICFRRVLFLIISLIFLGQAQNRARNPHGTTLKMECSTCHTTSDFNTIDAYKFNHDRTGYPLIGQHRDVPCGQCHQSLVFNRVGVSCIDCHADIHQNELGIRCETCHTTAGWENRMDMLDAHSATNFPLVGVHANLECASCHGEQTTSHRFSNTPVDCQGCHLTNFMKTLSPSHQKAGFDLD